Protein AF-A0A2M7QM11-F1 (afdb_monomer)

Foldseek 3Di:
DQFWDWDFQDDPVPGPTFIAIDGPVQWDWDDDPPDPDIDIDGPDDSVRRVVGDGDDD

Structure (mmCIF, N/CA/C/O backbone):
data_AF-A0A2M7QM11-F1
#
_entry.id   AF-A0A2M7QM11-F1
#
loop_
_atom_site.group_PDB
_atom_site.id
_atom_site.type_symbol
_atom_site.label_atom_id
_atom_site.label_alt_id
_atom_site.label_comp_id
_atom_site.label_asym_id
_atom_site.label_entity_id
_atom_site.label_seq_id
_atom_site.pdbx_PDB_ins_code
_atom_site.Cartn_x
_atom_site.Cartn_y
_atom_site.Cartn_z
_atom_site.occupancy
_atom_site.B_iso_or_equiv
_atom_site.auth_seq_id
_atom_site.auth_comp_id
_atom_site.auth_asym_id
_atom_site.auth_atom_id
_atom_site.pdbx_PDB_model_num
ATOM 1 N N . LYS A 1 1 ? -9.079 -13.992 -12.009 1.00 70.06 1 LYS A N 1
ATOM 2 C CA . LYS A 1 1 ? -8.795 -12.536 -11.946 1.00 70.06 1 LYS A CA 1
ATOM 3 C C . LYS A 1 1 ? -8.344 -12.248 -10.520 1.00 70.06 1 LYS A C 1
ATOM 5 O O . LYS A 1 1 ? -8.980 -12.787 -9.625 1.00 70.06 1 LYS A O 1
ATOM 10 N N . ILE A 1 2 ? -7.241 -11.533 -10.308 1.00 76.88 2 ILE A N 1
ATOM 11 C CA . ILE A 1 2 ? -6.825 -11.126 -8.955 1.00 76.88 2 ILE A CA 1
ATOM 12 C C . ILE A 1 2 ? -7.774 -10.004 -8.523 1.00 76.88 2 ILE A C 1
ATOM 14 O O . ILE A 1 2 ? -8.004 -9.097 -9.318 1.00 76.88 2 ILE A O 1
ATOM 18 N N . THR A 1 3 ? -8.379 -10.110 -7.340 1.00 85.25 3 THR A N 1
ATOM 19 C CA . THR A 1 3 ? -9.337 -9.114 -6.825 1.00 85.25 3 THR A CA 1
ATOM 20 C C . THR A 1 3 ? -8.681 -8.195 -5.804 1.00 85.25 3 THR A C 1
ATOM 22 O O . THR A 1 3 ? -8.829 -6.978 -5.875 1.00 85.25 3 THR A O 1
ATOM 25 N N . ASP A 1 4 ? -7.884 -8.775 -4.911 1.00 87.31 4 ASP A N 1
ATOM 26 C CA . ASP A 1 4 ? -7.305 -8.092 -3.764 1.00 87.31 4 ASP A CA 1
ATOM 27 C C . ASP A 1 4 ? -5.840 -8.497 -3.584 1.00 87.31 4 ASP A C 1
ATOM 29 O O . ASP A 1 4 ? -5.426 -9.610 -3.924 1.00 87.31 4 ASP A O 1
ATOM 33 N N . ALA A 1 5 ? -5.060 -7.577 -3.032 1.00 88.00 5 ALA A N 1
ATOM 34 C CA . ALA A 1 5 ? -3.684 -7.765 -2.616 1.00 88.00 5 ALA A CA 1
ATOM 35 C C . ALA A 1 5 ? -3.562 -7.464 -1.121 1.00 88.00 5 ALA A C 1
ATOM 37 O O . ALA A 1 5 ? -4.103 -6.475 -0.622 1.00 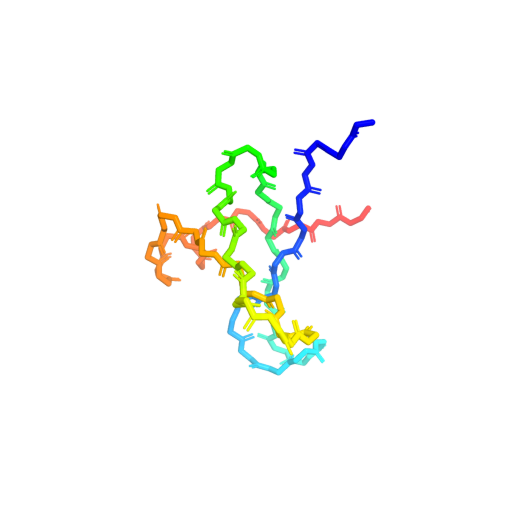88.00 5 ALA A O 1
ATOM 38 N N . VAL A 1 6 ? -2.819 -8.314 -0.413 1.00 88.81 6 VAL A N 1
ATOM 39 C CA . VAL A 1 6 ? -2.507 -8.114 1.003 1.00 88.81 6 VAL A CA 1
ATOM 40 C C . VAL A 1 6 ? -1.144 -7.444 1.112 1.00 88.81 6 VAL A C 1
ATOM 42 O O . VAL A 1 6 ? -0.158 -7.951 0.578 1.00 88.81 6 VAL A O 1
ATOM 45 N N . ILE A 1 7 ? -1.096 -6.307 1.800 1.00 86.69 7 ILE A N 1
ATOM 46 C CA . ILE A 1 7 ? 0.113 -5.510 2.008 1.00 86.69 7 ILE A CA 1
ATOM 47 C C . ILE A 1 7 ? 0.425 -5.442 3.496 1.00 86.69 7 ILE A C 1
ATOM 49 O O . ILE A 1 7 ? -0.422 -5.065 4.300 1.00 86.69 7 ILE A O 1
ATOM 53 N N . ASP A 1 8 ? 1.663 -5.757 3.857 1.00 88.06 8 ASP A N 1
ATOM 54 C CA . ASP A 1 8 ? 2.161 -5.609 5.220 1.00 88.06 8 ASP A CA 1
ATOM 55 C C . ASP A 1 8 ? 2.641 -4.174 5.471 1.00 88.06 8 ASP A C 1
ATOM 57 O O . ASP A 1 8 ? 3.620 -3.704 4.886 1.00 88.06 8 ASP A O 1
ATOM 61 N N . VAL A 1 9 ? 1.942 -3.454 6.353 1.00 85.38 9 VAL A N 1
ATOM 62 C CA . VAL A 1 9 ? 2.198 -2.036 6.633 1.00 85.38 9 VAL A CA 1
ATOM 63 C C . VAL A 1 9 ? 2.896 -1.880 7.980 1.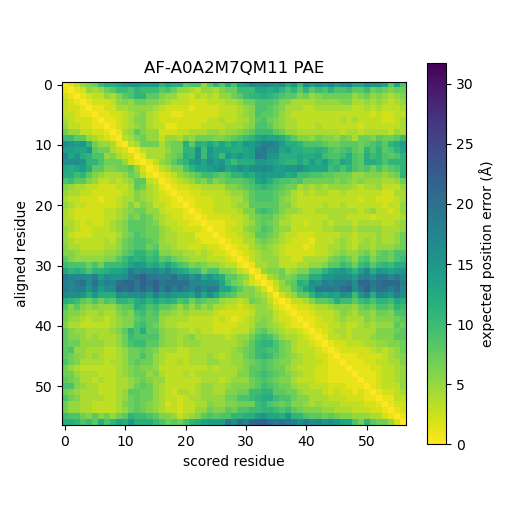00 85.38 9 VAL A C 1
ATOM 65 O O . VAL A 1 9 ? 2.315 -2.115 9.041 1.00 85.38 9 VAL A O 1
ATOM 68 N N . GLY A 1 10 ? 4.137 -1.389 7.938 1.00 77.44 10 GLY A N 1
ATOM 69 C CA . GLY A 1 10 ? 4.976 -1.203 9.126 1.00 77.44 10 GLY A CA 1
ATOM 70 C C . GLY A 1 10 ? 5.611 -2.504 9.628 1.00 77.44 10 GLY A C 1
ATOM 71 O O . GLY A 1 10 ? 5.325 -3.576 9.114 1.00 77.44 10 GLY A O 1
ATOM 72 N N . GLY A 1 11 ? 6.503 -2.392 10.617 1.00 76.75 11 GLY A N 1
ATOM 73 C CA . GLY A 1 11 ? 7.241 -3.538 11.155 1.00 76.75 11 GLY A CA 1
ATOM 74 C C . GLY A 1 11 ? 8.199 -4.180 10.145 1.00 76.75 11 GLY A C 1
ATOM 75 O O . GLY A 1 11 ? 8.694 -3.523 9.228 1.00 76.75 11 GLY A O 1
ATOM 76 N N . PHE A 1 12 ? 8.465 -5.465 10.352 1.00 74.06 12 PHE A N 1
ATOM 77 C CA . PHE A 1 12 ? 9.165 -6.358 9.430 1.00 74.06 12 PHE A CA 1
ATOM 78 C C . PHE A 1 12 ? 8.176 -7.444 8.984 1.00 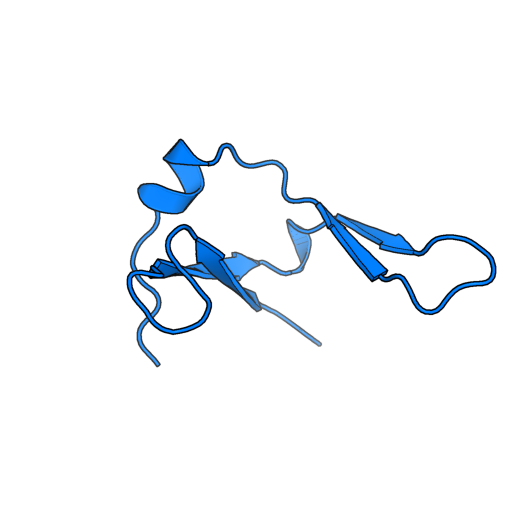74.06 12 PHE A C 1
ATOM 80 O O . PHE A 1 12 ? 7.246 -7.740 9.732 1.00 74.06 12 PHE A O 1
ATOM 87 N N . LEU A 1 13 ? 8.348 -8.037 7.797 1.00 72.25 13 LEU A N 1
ATOM 88 C CA . LEU A 1 13 ? 7.458 -9.080 7.255 1.00 72.25 13 LEU A CA 1
ATOM 89 C C . LEU A 1 13 ? 7.146 -10.153 8.324 1.00 72.25 13 LEU A C 1
ATOM 91 O O . LEU A 1 13 ? 8.022 -10.927 8.706 1.00 72.25 13 LEU A O 1
ATOM 95 N N . GLY A 1 14 ? 5.917 -10.157 8.856 1.00 65.94 14 GLY A N 1
ATOM 96 C CA . GLY A 1 14 ? 5.456 -11.078 9.909 1.00 65.94 14 GLY A CA 1
ATOM 97 C C . GLY A 1 14 ? 5.718 -10.683 11.376 1.00 65.94 14 GLY A C 1
ATOM 98 O O . GLY A 1 14 ? 5.126 -11.289 12.267 1.00 65.94 14 GLY A O 1
ATOM 99 N N . MET A 1 15 ? 6.530 -9.661 11.670 1.00 71.31 15 MET A N 1
ATOM 100 C CA . MET A 1 15 ? 6.815 -9.191 13.038 1.00 71.31 15 MET A CA 1
ATOM 101 C C . MET A 1 15 ? 6.479 -7.706 13.199 1.00 71.31 15 MET A C 1
ATOM 103 O O . MET A 1 15 ? 7.177 -6.825 12.696 1.00 71.31 15 MET A O 1
ATOM 107 N N . GLY A 1 16 ? 5.379 -7.418 13.901 1.00 74.00 16 GLY A N 1
ATOM 108 C CA . GLY A 1 16 ? 4.878 -6.050 14.091 1.00 74.00 16 GLY A CA 1
ATOM 109 C C . GLY A 1 16 ? 4.292 -5.412 12.826 1.00 74.00 16 GLY A C 1
ATOM 110 O O . GLY A 1 16 ? 3.883 -4.252 12.866 1.00 74.00 16 GLY A O 1
ATOM 111 N N . ALA A 1 17 ? 4.245 -6.160 11.720 1.00 83.00 17 ALA A N 1
ATOM 112 C CA . ALA A 1 17 ? 3.544 -5.773 10.511 1.00 83.00 17 ALA A CA 1
ATOM 113 C C . ALA A 1 17 ? 2.035 -5.942 10.667 1.00 83.00 17 ALA A C 1
ATOM 115 O O . ALA A 1 17 ? 1.547 -6.896 11.283 1.00 83.00 17 ALA A O 1
ATOM 116 N N . ARG A 1 18 ? 1.294 -4.994 10.095 1.00 83.75 18 ARG A N 1
ATOM 117 C CA . ARG A 1 18 ? -0.161 -5.042 10.018 1.00 83.75 18 ARG A CA 1
ATOM 118 C C . ARG A 1 18 ? -0.555 -5.344 8.572 1.00 83.75 18 ARG A C 1
ATOM 120 O O . ARG A 1 18 ? -0.408 -4.450 7.739 1.00 83.75 18 ARG A O 1
ATOM 127 N N . PRO A 1 19 ? -1.045 -6.560 8.275 1.00 87.94 19 PRO A N 1
ATOM 128 C CA . PRO A 1 19 ? -1.538 -6.876 6.946 1.00 87.94 19 PRO A CA 1
ATOM 129 C C . PRO A 1 19 ? -2.822 -6.090 6.696 1.00 87.94 19 PRO A C 1
ATOM 131 O O . PRO A 1 19 ? -3.704 -6.047 7.559 1.00 87.94 19 PRO A O 1
ATOM 134 N N . VAL A 1 20 ? -2.935 -5.476 5.526 1.00 88.69 20 VAL A N 1
ATOM 135 C CA . VAL A 1 20 ? -4.139 -4.783 5.057 1.00 88.69 20 VAL A CA 1
ATOM 136 C C . VAL A 1 20 ? -4.499 -5.289 3.670 1.00 88.69 20 VAL A C 1
ATOM 138 O O . VAL A 1 20 ? -3.617 -5.540 2.853 1.00 88.69 20 VAL A O 1
ATOM 141 N N . SER A 1 21 ? -5.792 -5.462 3.413 1.00 89.88 21 SER A N 1
ATOM 142 C CA . SER A 1 21 ? -6.293 -5.872 2.100 1.00 89.88 21 SER A CA 1
ATOM 143 C C . SER A 1 21 ? -6.663 -4.639 1.297 1.00 89.88 21 SER A C 1
ATOM 145 O O . SER A 1 21 ? -7.403 -3.788 1.791 1.00 89.88 21 SER A O 1
ATOM 147 N N . MET A 1 22 ? -6.181 -4.555 0.065 1.00 86.19 22 MET A N 1
ATOM 148 C CA . MET A 1 22 ? -6.563 -3.513 -0.881 1.00 86.19 22 MET A CA 1
ATOM 149 C C . MET A 1 22 ? -6.883 -4.107 -2.241 1.00 86.19 22 MET A C 1
ATOM 151 O O . MET A 1 22 ? -6.359 -5.160 -2.603 1.00 86.19 22 MET A O 1
ATOM 155 N N . LYS A 1 23 ? -7.740 -3.430 -3.002 1.00 88.56 23 LYS A N 1
ATOM 156 C CA . LYS A 1 23 ? -8.112 -3.912 -4.326 1.00 88.56 23 LYS A CA 1
ATOM 157 C C . LYS A 1 23 ? -6.904 -3.840 -5.239 1.00 88.56 23 LYS A C 1
ATOM 159 O O . LYS A 1 23 ? -6.180 -2.848 -5.253 1.00 88.56 23 LYS A O 1
ATOM 164 N N . PHE A 1 24 ? -6.712 -4.882 -6.035 1.00 86.38 24 PHE A N 1
ATOM 165 C CA . PHE A 1 24 ? -5.623 -4.897 -7.007 1.00 86.38 24 PHE A CA 1
ATOM 166 C C . PHE A 1 24 ? -5.781 -3.786 -8.059 1.00 86.38 24 PHE A C 1
ATOM 168 O O . PHE A 1 24 ? -4.789 -3.290 -8.578 1.00 86.38 24 PHE A O 1
ATOM 175 N N . ASP A 1 25 ? -7.017 -3.355 -8.315 1.00 86.88 25 ASP A N 1
ATOM 176 C CA . ASP A 1 25 ? -7.329 -2.245 -9.220 1.00 86.88 25 ASP A CA 1
ATOM 177 C C . ASP A 1 25 ? -6.813 -0.882 -8.709 1.00 86.88 25 ASP A C 1
ATOM 179 O O . ASP A 1 25 ? -6.588 0.018 -9.515 1.00 86.88 25 ASP A O 1
ATOM 183 N N . ASP A 1 26 ? -6.566 -0.742 -7.400 1.00 86.38 26 ASP A N 1
ATOM 184 C CA . ASP A 1 26 ? -6.009 0.475 -6.787 1.00 86.38 26 ASP A CA 1
ATOM 185 C C . ASP A 1 26 ? -4.462 0.479 -6.801 1.00 86.38 26 ASP A C 1
ATOM 187 O O . ASP A 1 26 ? -3.819 1.420 -6.326 1.00 86.38 26 ASP A O 1
ATOM 191 N N . LEU A 1 27 ? -3.843 -0.582 -7.336 1.00 87.06 27 LEU A N 1
ATOM 192 C CA . LEU A 1 27 ? -2.396 -0.746 -7.418 1.00 87.06 27 LEU A CA 1
ATOM 193 C C . LEU A 1 27 ? -1.880 -0.490 -8.831 1.00 87.06 27 LEU A C 1
ATOM 195 O O . LEU A 1 27 ? -2.261 -1.140 -9.802 1.00 87.06 27 LEU A O 1
ATOM 199 N N . THR A 1 28 ? -0.900 0.401 -8.929 1.00 86.50 28 THR A N 1
ATOM 200 C CA . THR A 1 28 ? -0.144 0.615 -10.161 1.00 86.50 28 THR A CA 1
ATOM 201 C C . THR A 1 28 ? 1.080 -0.290 -10.176 1.00 86.50 28 THR A C 1
ATOM 203 O O . THR A 1 28 ? 2.005 -0.135 -9.373 1.00 86.50 28 THR A O 1
ATOM 206 N N . VAL A 1 29 ? 1.1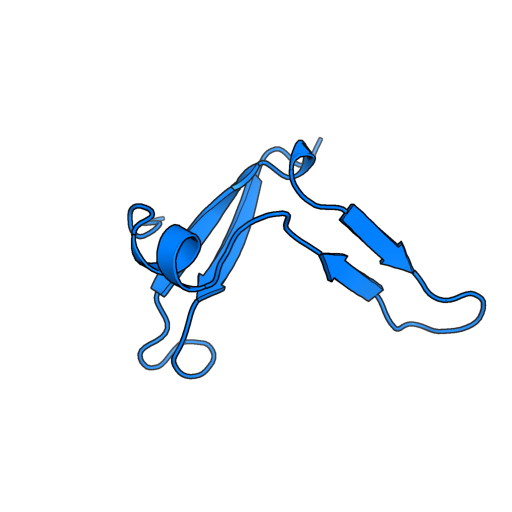01 -1.236 -11.115 1.00 85.06 29 VAL A N 1
ATOM 207 C CA . VAL A 1 29 ? 2.251 -2.114 -11.345 1.00 85.06 29 VAL A CA 1
ATOM 208 C C . VAL A 1 29 ? 3.247 -1.407 -12.259 1.00 85.06 29 VAL A C 1
ATOM 210 O O . VAL A 1 29 ? 2.992 -1.212 -13.444 1.00 85.06 29 VAL A O 1
ATOM 213 N N . LEU A 1 30 ? 4.408 -1.056 -11.717 1.00 84.19 30 LEU A N 1
ATOM 214 C CA . LEU A 1 30 ? 5.537 -0.530 -12.470 1.00 84.19 30 LEU A CA 1
ATOM 215 C C . LEU A 1 30 ? 6.558 -1.648 -12.676 1.00 84.19 30 LEU A C 1
ATOM 217 O O . LEU A 1 30 ? 7.186 -2.129 -11.732 1.00 84.19 30 LEU A O 1
ATOM 221 N N . ARG A 1 31 ? 6.727 -2.060 -13.932 1.00 81.62 31 ARG A N 1
ATOM 222 C CA . ARG A 1 31 ? 7.796 -2.966 -14.355 1.00 81.62 31 ARG A CA 1
ATOM 223 C C . ARG A 1 31 ? 8.840 -2.149 -15.097 1.00 81.62 31 ARG A C 1
ATOM 225 O O . ARG A 1 31 ? 8.496 -1.413 -16.018 1.00 81.62 31 ARG A O 1
ATOM 232 N N . LYS A 1 32 ? 10.100 -2.248 -14.684 1.00 74.38 32 LYS A N 1
ATOM 233 C CA . LYS A 1 32 ? 11.194 -1.586 -15.398 1.00 74.38 32 LYS A CA 1
ATOM 234 C C . LYS A 1 32 ? 11.551 -2.412 -16.637 1.00 74.38 32 LYS A C 1
ATOM 236 O O . LYS A 1 32 ? 11.640 -3.634 -16.540 1.00 74.38 32 LYS A O 1
ATOM 241 N N . ASP A 1 33 ? 11.749 -1.763 -17.782 1.00 61.56 33 ASP A N 1
ATOM 242 C CA . ASP A 1 33 ? 12.171 -2.459 -19.002 1.00 61.56 33 ASP A CA 1
ATOM 243 C C . ASP A 1 33 ? 13.524 -3.153 -18.783 1.00 61.56 33 ASP A C 1
ATOM 245 O O . ASP A 1 33 ? 14.507 -2.519 -18.397 1.00 61.56 33 ASP A O 1
ATOM 249 N N . GLY A 1 34 ? 13.553 -4.469 -19.016 1.00 65.38 34 GLY A N 1
ATOM 250 C CA . GLY A 1 34 ? 14.769 -5.286 -18.993 1.00 65.38 34 GLY A CA 1
ATOM 251 C C . GLY A 1 34 ? 15.186 -5.885 -17.643 1.00 65.38 34 GLY A C 1
ATOM 252 O O . GLY A 1 34 ? 16.292 -6.413 -17.568 1.00 65.38 34 GLY A O 1
ATOM 253 N N . GLY A 1 35 ? 14.356 -5.838 -16.593 1.00 65.69 35 GLY A N 1
ATOM 254 C CA . GLY A 1 35 ? 14.683 -6.460 -15.300 1.00 65.69 35 GLY A CA 1
ATOM 255 C C . GLY A 1 35 ? 13.503 -7.135 -14.595 1.00 65.69 35 GLY A C 1
ATOM 256 O O . GLY A 1 35 ? 12.346 -6.786 -14.827 1.00 65.69 35 GLY A O 1
ATOM 257 N N . ASP A 1 36 ? 13.816 -8.066 -13.687 1.00 73.56 36 ASP A N 1
ATOM 258 C CA . ASP A 1 36 ? 12.856 -8.784 -12.825 1.00 73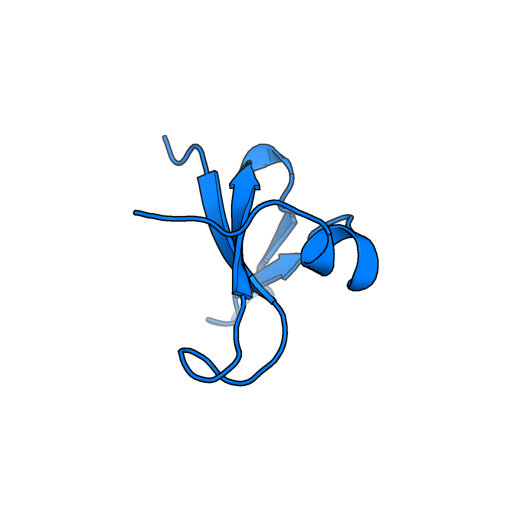.56 36 ASP A CA 1
ATOM 259 C C . ASP A 1 36 ? 12.255 -7.902 -11.706 1.00 73.56 36 ASP A C 1
ATOM 261 O O . ASP A 1 36 ? 11.419 -8.346 -10.917 1.00 73.56 36 ASP A O 1
ATOM 265 N N . ASP A 1 37 ? 12.657 -6.629 -11.646 1.00 76.69 37 ASP A N 1
ATOM 266 C CA . ASP A 1 37 ? 12.184 -5.651 -10.672 1.00 76.69 37 ASP A CA 1
ATOM 267 C C . ASP A 1 37 ? 10.745 -5.211 -10.982 1.00 76.69 37 ASP A C 1
ATOM 269 O O . ASP A 1 37 ? 10.483 -4.322 -11.804 1.00 76.69 37 ASP A O 1
ATOM 273 N N . VAL A 1 38 ? 9.798 -5.809 -10.260 1.00 81.69 38 VAL A N 1
ATOM 274 C CA . VAL A 1 38 ? 8.400 -5.373 -10.203 1.00 81.69 38 VAL A CA 1
ATOM 275 C C . VAL A 1 38 ? 8.200 -4.508 -8.964 1.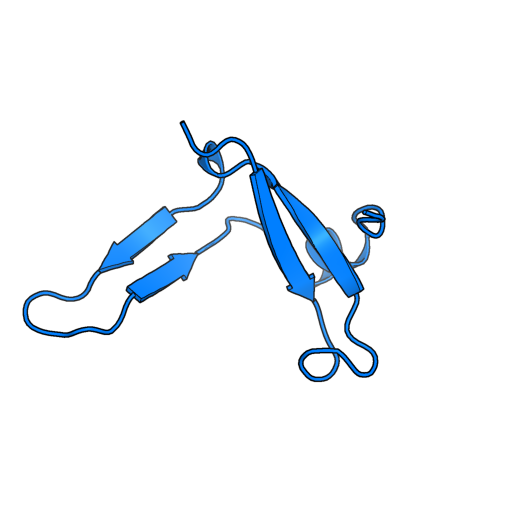00 81.69 38 VAL A C 1
ATOM 277 O O . VAL A 1 38 ? 8.449 -4.940 -7.840 1.00 81.69 38 VAL A O 1
ATOM 280 N N . ARG A 1 39 ? 7.720 -3.280 -9.159 1.00 83.88 39 ARG A N 1
ATOM 281 C CA . ARG A 1 39 ? 7.350 -2.363 -8.076 1.00 83.88 39 ARG A CA 1
ATOM 282 C C . ARG A 1 39 ? 5.856 -2.088 -8.125 1.00 83.88 39 ARG A C 1
ATOM 284 O O . ARG A 1 39 ? 5.303 -1.847 -9.192 1.00 83.88 39 ARG A O 1
ATOM 291 N N . LEU A 1 40 ? 5.214 -2.109 -6.965 1.00 84.19 40 LEU A N 1
ATOM 292 C CA . LEU A 1 40 ? 3.805 -1.763 -6.812 1.00 84.19 40 LEU A CA 1
ATOM 293 C C . LEU A 1 40 ? 3.706 -0.401 -6.135 1.00 84.19 40 LEU A C 1
ATOM 295 O O . LEU A 1 40 ? 4.364 -0.165 -5.122 1.00 84.19 40 LEU A O 1
ATOM 299 N N . TYR A 1 41 ? 2.889 0.478 -6.699 1.00 85.31 41 TYR A N 1
ATOM 300 C CA . TYR A 1 41 ? 2.584 1.785 -6.136 1.00 85.31 41 TYR A CA 1
ATOM 301 C C . TYR A 1 41 ? 1.100 1.837 -5.796 1.00 85.31 41 TYR A C 1
ATOM 303 O O . TYR A 1 41 ? 0.262 1.514 -6.633 1.00 85.31 41 TYR A O 1
ATOM 311 N N . ALA A 1 42 ? 0.793 2.236 -4.567 1.00 85.31 42 ALA A N 1
ATOM 312 C CA . ALA A 1 42 ? -0.562 2.502 -4.106 1.00 85.31 42 ALA A CA 1
ATOM 313 C C . ALA A 1 42 ? -0.719 4.013 -3.914 1.00 85.31 42 ALA A C 1
ATOM 315 O O . ALA A 1 42 ? 0.173 4.643 -3.339 1.00 85.31 42 ALA A O 1
ATOM 316 N N . ASP A 1 43 ? -1.846 4.580 -4.342 1.00 84.81 43 ASP A N 1
ATOM 317 C CA . ASP A 1 43 ? -2.194 5.979 -4.060 1.00 84.81 43 ASP A CA 1
ATOM 318 C C . ASP A 1 43 ? -2.793 6.111 -2.649 1.00 84.81 43 ASP A C 1
ATOM 320 O O . ASP A 1 43 ? -3.961 6.430 -2.445 1.00 84.81 43 ASP A O 1
ATOM 324 N N . ALA A 1 44 ? -1.994 5.743 -1.648 1.00 83.94 44 ALA A N 1
ATOM 325 C CA . ALA A 1 44 ? -2.377 5.785 -0.247 1.00 83.94 44 ALA A CA 1
ATOM 326 C C . ALA A 1 44 ? -1.190 6.221 0.610 1.00 83.94 44 ALA A C 1
ATOM 328 O O . ALA A 1 44 ? -0.055 5.765 0.439 1.00 83.94 44 ALA A O 1
ATOM 329 N N . THR A 1 45 ? -1.449 7.083 1.588 1.00 86.38 45 THR A N 1
ATOM 330 C CA . THR A 1 45 ? -0.436 7.463 2.567 1.00 86.38 45 THR A CA 1
ATOM 331 C C . THR A 1 45 ? -0.203 6.327 3.557 1.00 86.38 45 THR A C 1
ATOM 333 O O . THR A 1 45 ? -1.083 5.522 3.871 1.00 86.38 45 THR A O 1
ATOM 336 N N . LYS A 1 46 ? 0.999 6.288 4.137 1.00 81.12 46 LYS A N 1
ATOM 337 C CA . LYS A 1 46 ? 1.346 5.322 5.189 1.00 81.12 46 LYS A CA 1
ATOM 338 C C . LYS A 1 46 ? 0.361 5.349 6.365 1.00 81.12 46 LYS A C 1
ATOM 340 O O . LYS A 1 46 ? 0.132 4.319 6.992 1.00 81.12 46 LYS A O 1
ATOM 345 N N . GLU A 1 47 ? -0.192 6.512 6.691 1.00 83.81 47 GLU A N 1
ATOM 346 C CA . GLU A 1 47 ? -1.155 6.688 7.784 1.00 83.81 47 GLU A CA 1
ATOM 347 C C . GLU 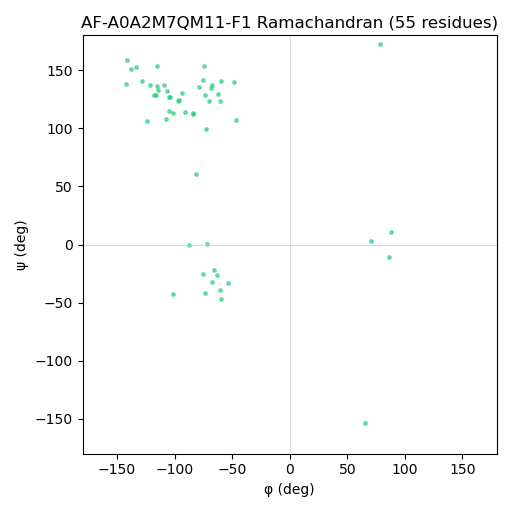A 1 47 ? -2.526 6.116 7.426 1.00 83.81 47 GLU A C 1
ATOM 349 O O . GLU A 1 47 ? -3.114 5.410 8.243 1.00 83.81 47 GLU A O 1
ATOM 354 N N . GLN A 1 48 ? -2.989 6.334 6.191 1.00 85.81 48 GLN A N 1
ATOM 355 C CA . GLN A 1 48 ? -4.221 5.731 5.676 1.00 85.81 48 GLN A CA 1
ATOM 356 C C . GLN A 1 48 ? -4.125 4.206 5.699 1.00 85.81 48 GLN A C 1
ATOM 358 O O . GLN A 1 48 ? -5.004 3.542 6.245 1.00 85.81 48 GLN A O 1
ATOM 363 N N . LEU A 1 49 ? -3.008 3.655 5.220 1.00 84.00 49 LEU A N 1
ATOM 364 C CA . LEU A 1 49 ? -2.747 2.216 5.255 1.00 84.00 49 LEU A CA 1
ATOM 365 C C . LEU A 1 49 ? -2.718 1.668 6.687 1.00 84.00 49 LEU A C 1
ATOM 367 O O . LEU A 1 49 ? -3.255 0.602 6.958 1.00 84.00 49 LEU A O 1
ATOM 371 N N . LYS A 1 50 ? -2.153 2.406 7.647 1.00 82.19 50 LYS A N 1
ATOM 372 C CA . LYS A 1 50 ? -2.199 2.010 9.063 1.00 82.19 50 LYS A CA 1
ATOM 373 C C . LYS A 1 50 ? -3.608 2.066 9.646 1.00 82.19 50 LYS A C 1
ATOM 375 O O . LYS A 1 50 ? -3.910 1.257 10.519 1.00 82.19 50 LYS A O 1
ATOM 380 N N . ALA A 1 51 ? -4.463 2.979 9.191 1.00 87.44 51 ALA A N 1
ATOM 381 C CA . ALA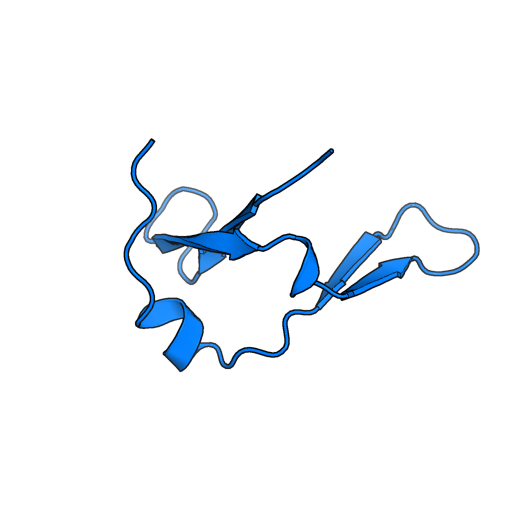 A 1 51 ? -5.842 3.103 9.658 1.00 87.44 51 ALA A CA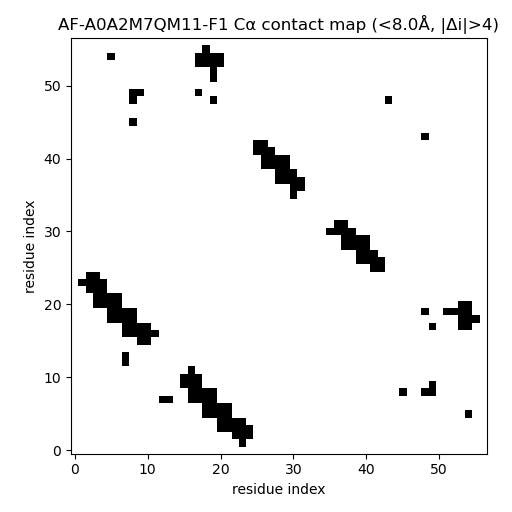 1
ATOM 382 C C . ALA A 1 51 ? -6.767 2.002 9.105 1.00 87.44 51 ALA A C 1
ATOM 384 O O . ALA A 1 51 ? -7.741 1.648 9.768 1.00 87.44 51 ALA A O 1
ATOM 385 N N . MET A 1 52 ? -6.442 1.415 7.947 1.00 85.06 52 MET A N 1
ATOM 386 C CA . MET A 1 52 ? -7.242 0.350 7.325 1.00 85.06 52 MET A CA 1
ATOM 387 C C . MET A 1 52 ? -7.383 -0.883 8.221 1.00 85.06 52 MET A C 1
ATOM 389 O O . MET A 1 52 ? -6.393 -1.278 8.832 1.00 85.06 52 MET A O 1
ATOM 393 N N . PRO A 1 53 ? -8.561 -1.536 8.272 1.00 85.00 53 PRO A N 1
ATOM 394 C CA . PRO A 1 53 ? -8.766 -2.748 9.058 1.00 85.00 53 PRO A CA 1
ATOM 395 C C . PRO A 1 53 ? -7.663 -3.779 8.822 1.00 85.00 53 PRO A C 1
ATOM 397 O O . PRO A 1 53 ? -7.212 -3.979 7.692 1.00 85.00 53 PRO A O 1
ATOM 400 N N . ARG A 1 54 ? -7.234 -4.436 9.905 1.00 85.81 54 ARG A N 1
ATOM 401 C CA . ARG A 1 54 ? -6.291 -5.545 9.782 1.00 85.81 54 ARG A CA 1
ATOM 402 C C . ARG A 1 54 ? -6.970 -6.633 8.960 1.00 85.81 54 ARG A C 1
ATOM 404 O O . ARG A 1 54 ? -8.090 -7.023 9.272 1.00 85.81 54 ARG A O 1
ATOM 411 N N . TYR A 1 55 ? -6.280 -7.113 7.938 1.00 86.44 55 TYR A N 1
ATOM 412 C CA . TYR A 1 55 ? -6.713 -8.288 7.212 1.00 86.44 55 TYR A CA 1
ATOM 413 C C . TYR A 1 55 ? -6.545 -9.524 8.103 1.00 86.44 55 TYR A C 1
ATOM 415 O O . TYR A 1 55 ? -5.450 -9.799 8.604 1.00 86.44 55 TYR A O 1
ATOM 423 N N . GLU A 1 56 ? -7.637 -10.252 8.301 1.00 77.19 56 GLU A N 1
ATOM 424 C CA . GLU A 1 56 ? -7.676 -11.556 8.957 1.00 77.19 56 GLU A CA 1
ATOM 425 C C . GLU A 1 56 ? -8.109 -12.583 7.904 1.00 77.19 56 GLU A C 1
ATOM 427 O O . GLU A 1 56 ? -9.000 -12.305 7.099 1.00 77.19 56 GLU A O 1
ATOM 432 N N . LYS A 1 57 ? -7.384 -13.705 7.844 1.00 66.56 57 LYS A N 1
ATOM 433 C CA . LYS A 1 57 ? -7.568 -14.760 6.838 1.00 66.56 57 LYS A CA 1
ATOM 434 C C . LYS A 1 57 ? -8.861 -15.539 7.040 1.00 66.56 57 LYS A C 1
ATOM 436 O O . LYS A 1 57 ? -9.200 -15.794 8.215 1.00 66.56 57 LYS A O 1
#

Sequence (57 aa):
KITDAVIDVGGFLGMGARPVSMKFDDLTVLRKDGGDDVRLYADATKEQLKAMPRYEK

Mean predicted aligned error: 6.35 Å

Radius of gyration: 12.48 Å; Cα contacts (8 Å, |Δi|>4): 80; chains: 1; bounding box: 24×22×33 Å

Solvent-accessible surface area (backbone atoms only — not comparable to full-atom values): 3689 Å² total; per-residue (Å²): 131,85,62,64,43,78,44,71,49,59,68,44,98,88,50,79,34,42,39,26,68,42,52,42,87,61,45,47,77,47,67,52,91,94,55,92,59,72,45,80,45,61,96,63,53,75,65,58,55,67,68,45,67,72,57,76,135

pLDDT: mean 81.46, std 7.08, range [61.56, 89.88]

Secondary structure (DSSP, 8-state):
---EEEEEESSBTTBB-EEEEEEGGGEEEEE-TTSS-EEEEES--HHHHHHSPPP--